Protein AF-A0A383CNI4-F1 (afdb_monomer_lite)

Structure (mmCIF, N/CA/C/O backbone):
data_AF-A0A383CNI4-F1
#
_entry.id   AF-A0A383CNI4-F1
#
loop_
_atom_site.group_PDB
_atom_site.id
_atom_site.type_symbol
_atom_site.label_atom_id
_atom_site.label_alt_id
_atom_site.label_comp_id
_atom_site.label_asym_id
_atom_site.label_entity_id
_atom_site.label_seq_id
_atom_site.pdbx_PDB_ins_code
_atom_site.Cartn_x
_atom_site.Cartn_y
_atom_site.Cartn_z
_atom_site.occupancy
_atom_site.B_iso_or_equiv
_atom_site.auth_seq_id
_atom_site.auth_comp_id
_atom_site.auth_asym_id
_atom_site.auth_atom_id
_atom_site.pdbx_PDB_model_num
ATOM 1 N N . MET A 1 1 ? 0.404 -26.602 17.244 1.00 31.78 1 MET A N 1
ATOM 2 C CA . MET A 1 1 ? -0.801 -25.942 16.693 1.00 31.78 1 MET A CA 1
ATOM 3 C C . MET A 1 1 ? -0.930 -24.567 17.336 1.00 31.78 1 MET A C 1
ATOM 5 O O . MET A 1 1 ? -0.911 -24.491 18.559 1.00 31.78 1 MET A O 1
ATOM 9 N N . ALA A 1 2 ? -0.949 -23.485 16.551 1.00 37.00 2 ALA A N 1
ATOM 10 C CA . ALA A 1 2 ? -1.018 -22.121 17.080 1.00 37.00 2 ALA A CA 1
ATOM 11 C C . ALA A 1 2 ? -2.428 -21.829 17.621 1.00 37.00 2 ALA A C 1
ATOM 13 O O . ALA A 1 2 ? -3.423 -22.054 16.938 1.00 37.00 2 ALA A O 1
ATOM 14 N N . ARG A 1 3 ? -2.508 -21.371 18.872 1.00 39.34 3 ARG A N 1
ATOM 15 C CA . ARG A 1 3 ? -3.764 -21.068 19.572 1.00 39.34 3 ARG A CA 1
ATOM 16 C C . ARG A 1 3 ? -4.483 -19.916 18.843 1.00 39.34 3 ARG A C 1
ATOM 18 O O . ARG A 1 3 ? -3.835 -18.884 18.647 1.00 39.34 3 ARG A O 1
ATOM 25 N N . PRO A 1 4 ? -5.774 -20.029 18.473 1.00 43.41 4 PRO A N 1
ATOM 26 C CA . PRO A 1 4 ? -6.503 -18.921 17.859 1.00 43.41 4 PRO A CA 1
ATOM 27 C C . PRO A 1 4 ? -6.472 -17.725 18.812 1.00 43.41 4 PRO A C 1
ATOM 29 O O . PRO A 1 4 ? -6.879 -17.837 19.973 1.00 43.41 4 PRO A O 1
ATOM 32 N N . ARG A 1 5 ? -5.929 -16.584 18.374 1.00 56.25 5 ARG A N 1
ATOM 33 C CA . ARG A 1 5 ? -5.994 -15.362 19.179 1.00 56.25 5 ARG A CA 1
ATOM 34 C C . ARG A 1 5 ? -7.455 -14.936 19.212 1.00 56.25 5 ARG A C 1
ATOM 36 O O . ARG A 1 5 ? -7.987 -14.534 18.186 1.00 56.25 5 ARG A O 1
ATOM 43 N N . LYS A 1 6 ? -8.068 -15.004 20.397 1.00 61.97 6 LYS A N 1
ATOM 44 C CA . LYS A 1 6 ? -9.488 -14.725 20.690 1.00 61.97 6 LYS A CA 1
ATOM 45 C C . LYS A 1 6 ? -10.024 -13.385 20.137 1.00 61.97 6 LYS A C 1
ATOM 47 O O . LYS A 1 6 ? -11.223 -13.169 20.161 1.00 61.97 6 LYS A O 1
ATOM 52 N N . HIS A 1 7 ? -9.148 -12.502 19.646 1.00 70.25 7 HIS A N 1
ATOM 53 C CA . HIS A 1 7 ? -9.473 -11.155 19.171 1.00 70.25 7 HIS A CA 1
ATOM 54 C C . HIS A 1 7 ? -8.782 -10.778 17.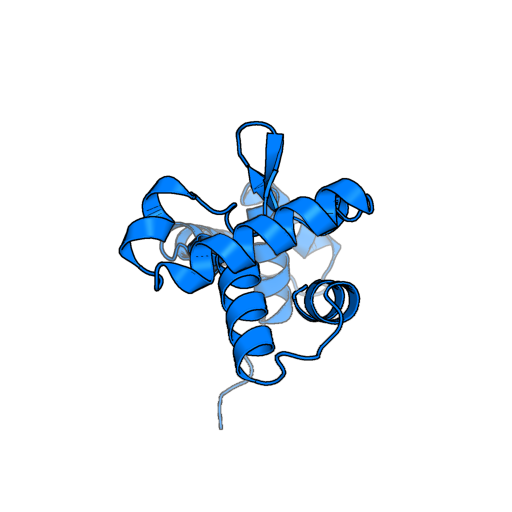847 1.00 70.25 7 HIS A C 1
ATOM 56 O O . HIS A 1 7 ? -8.582 -9.595 17.594 1.00 70.25 7 HIS A O 1
ATOM 62 N N . GLY A 1 8 ? -8.370 -11.746 17.017 1.00 78.62 8 GLY A N 1
ATOM 63 C CA . GLY A 1 8 ? -7.624 -11.460 15.779 1.00 78.62 8 GLY A CA 1
ATOM 64 C C . GLY A 1 8 ? -8.340 -10.488 14.830 1.00 78.62 8 GLY A C 1
ATOM 65 O O . GLY A 1 8 ? -7.717 -9.568 14.307 1.00 78.62 8 GLY A O 1
ATOM 66 N N . GLU A 1 9 ? -9.656 -10.633 14.677 1.00 83.50 9 GLU A N 1
ATOM 67 C CA . GLU A 1 9 ? -10.478 -9.751 13.835 1.00 83.50 9 GLU A CA 1
ATOM 68 C C . GLU A 1 9 ? -10.598 -8.332 14.409 1.00 83.50 9 GLU A C 1
ATOM 70 O O . GLU A 1 9 ? -10.486 -7.350 13.673 1.00 83.50 9 GLU A O 1
ATOM 75 N N . GLN A 1 10 ? -10.742 -8.210 15.733 1.00 91.06 10 GLN A N 1
ATOM 76 C CA . GLN A 1 10 ? -10.783 -6.915 16.417 1.00 91.06 10 GLN A CA 1
ATOM 77 C C . GLN A 1 10 ? -9.414 -6.208 16.375 1.00 91.06 10 GLN A C 1
ATOM 79 O O . GLN A 1 10 ? -9.370 -4.997 16.170 1.00 91.06 10 GLN A O 1
ATOM 84 N N . GLU A 1 11 ? -8.294 -6.941 16.500 1.00 88.44 11 GLU A N 1
ATOM 85 C CA . GLU A 1 11 ? -6.926 -6.392 16.367 1.00 88.44 11 GLU A CA 1
ATOM 86 C C . GLU A 1 11 ? -6.685 -5.878 14.937 1.00 88.44 11 GLU A C 1
ATOM 88 O O . GLU A 1 11 ? -6.154 -4.781 14.762 1.00 88.44 11 GLU A O 1
ATOM 93 N N . LEU A 1 12 ? -7.135 -6.621 13.916 1.00 84.62 12 LEU A N 1
ATOM 94 C CA . LEU A 1 12 ? -7.037 -6.212 12.511 1.00 84.62 12 LEU A CA 1
ATOM 95 C C . LEU A 1 12 ? -7.856 -4.946 12.226 1.00 84.62 12 LEU A C 1
ATOM 97 O O . LEU A 1 12 ? -7.360 -4.023 11.579 1.00 84.62 12 LEU A O 1
ATOM 101 N N . ARG A 1 13 ? -9.101 -4.877 12.713 1.00 87.81 13 ARG A N 1
ATOM 102 C CA . ARG A 1 13 ? -9.945 -3.688 12.544 1.00 87.81 13 ARG A CA 1
ATOM 103 C C . ARG A 1 13 ? -9.359 -2.481 13.276 1.00 87.81 13 ARG A C 1
ATOM 105 O O . ARG A 1 13 ? -9.255 -1.412 12.682 1.00 87.81 13 ARG A O 1
ATOM 112 N N . ALA A 1 14 ? -8.878 -2.670 14.506 1.00 89.56 14 ALA A N 1
ATOM 113 C CA . ALA A 1 14 ? -8.183 -1.629 15.260 1.00 89.56 14 ALA A CA 1
ATOM 114 C C . ALA A 1 14 ? -6.948 -1.096 14.517 1.00 89.56 14 ALA A C 1
ATOM 116 O O . ALA A 1 14 ? -6.712 0.110 14.513 1.00 89.56 14 ALA A O 1
ATOM 117 N N . TYR A 1 15 ? -6.181 -1.972 13.862 1.00 85.62 15 TYR A N 1
ATOM 118 C CA . TYR A 1 15 ? -5.035 -1.575 13.043 1.00 85.62 15 TYR A CA 1
ATOM 119 C C . TYR A 1 15 ? -5.450 -0.758 11.809 1.00 85.62 15 TYR A C 1
ATOM 121 O O . TYR A 1 15 ? -4.851 0.284 11.546 1.00 85.62 15 TYR A O 1
ATOM 129 N N . LYS A 1 16 ? -6.508 -1.165 11.091 1.00 83.75 16 LYS A N 1
ATOM 130 C CA . LYS A 1 16 ? -7.046 -0.401 9.946 1.00 83.75 16 LYS A CA 1
ATOM 131 C C . LYS A 1 16 ? -7.502 1.004 10.352 1.00 83.75 16 LYS A C 1
ATOM 133 O O . LYS A 1 16 ? -7.177 1.972 9.674 1.00 83.75 16 LYS A O 1
ATOM 138 N N . LEU A 1 17 ? -8.202 1.127 11.478 1.00 86.75 17 LEU A N 1
ATOM 139 C CA . LEU A 1 17 ? -8.658 2.423 11.991 1.00 86.75 17 LEU A CA 1
ATOM 140 C C . LEU A 1 17 ? -7.481 3.284 12.47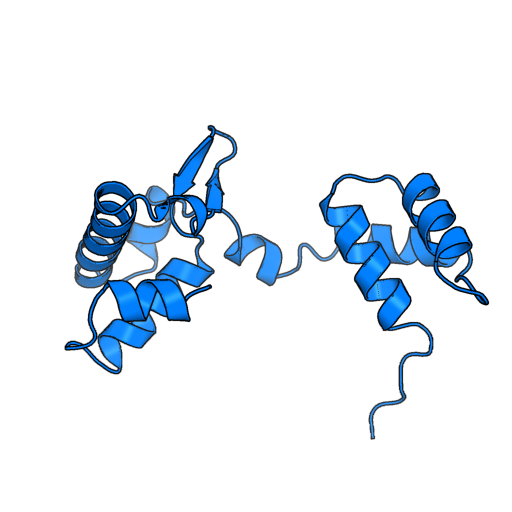1 1.00 86.75 17 LEU A C 1
ATOM 142 O O . LEU A 1 17 ? -7.433 4.480 12.196 1.00 86.75 17 LEU A O 1
ATOM 146 N N . TYR A 1 18 ? -6.487 2.678 13.127 1.00 86.81 18 TYR A N 1
ATOM 147 C CA . TYR A 1 18 ? -5.241 3.360 13.482 1.00 86.81 18 TYR A CA 1
ATOM 148 C C . TYR A 1 18 ? -4.520 3.922 12.245 1.00 86.81 18 TYR A C 1
ATOM 150 O O . TYR A 1 18 ? -4.053 5.059 12.278 1.00 86.81 18 TYR A O 1
ATOM 158 N N . LYS A 1 19 ? -4.486 3.172 11.134 1.00 80.12 19 LYS A N 1
ATOM 159 C CA . LYS A 1 19 ? -3.930 3.626 9.847 1.00 80.12 19 LYS A CA 1
ATOM 160 C C . LYS A 1 19 ? -4.679 4.810 9.236 1.00 80.12 19 LYS A C 1
ATOM 162 O O . LYS A 1 19 ? -4.062 5.636 8.578 1.00 80.12 19 LYS A O 1
ATOM 167 N N . GLN A 1 20 ? -5.970 4.944 9.520 1.00 79.62 20 GLN A N 1
ATOM 168 C CA . GLN A 1 20 ? -6.786 6.105 9.147 1.00 79.62 20 GLN A CA 1
ATOM 169 C C . GLN A 1 20 ? -6.617 7.297 10.112 1.00 79.62 20 GLN A C 1
ATOM 171 O O . GLN A 1 20 ? -7.427 8.219 10.109 1.00 79.62 20 GLN A O 1
ATOM 176 N N . SER A 1 21 ? -5.573 7.297 10.952 1.00 80.75 21 SER A N 1
ATOM 177 C CA . SER A 1 21 ? -5.278 8.336 11.952 1.00 80.75 21 SER A CA 1
ATOM 178 C C . SER A 1 21 ? -6.326 8.491 13.064 1.00 80.75 21 SER A C 1
ATOM 180 O O . SER A 1 21 ? -6.356 9.509 13.758 1.00 80.75 21 SER A O 1
ATOM 182 N N . LEU A 1 22 ? -7.164 7.476 13.298 1.00 81.62 22 LEU A N 1
ATOM 183 C CA . LEU A 1 22 ? -8.125 7.502 14.399 1.00 81.62 22 LEU A CA 1
ATOM 184 C C . LEU A 1 22 ? -7.428 7.280 15.747 1.00 81.62 22 LEU A C 1
ATOM 186 O O . LEU A 1 22 ? -6.566 6.415 15.919 1.00 81.62 22 LEU A O 1
ATOM 190 N N . GLY A 1 23 ? -7.828 8.072 16.741 1.00 83.81 23 GLY A N 1
ATOM 191 C CA . GLY A 1 23 ? -7.338 7.945 18.110 1.00 83.81 23 GLY A CA 1
ATOM 192 C C . GLY A 1 23 ? -7.917 6.726 18.833 1.00 83.81 23 GLY A C 1
ATOM 193 O O . GLY A 1 23 ? -8.993 6.237 18.501 1.00 83.81 23 GLY A O 1
ATOM 194 N N . VAL A 1 24 ? -7.238 6.288 19.898 1.00 88.81 24 VAL A N 1
ATOM 195 C CA . VAL A 1 24 ? -7.632 5.145 20.751 1.00 88.81 24 VAL A CA 1
ATOM 196 C C . VAL A 1 24 ? -9.116 5.166 21.129 1.00 88.81 24 VAL A C 1
ATOM 198 O O . VAL A 1 24 ? -9.773 4.133 21.066 1.00 88.81 24 VAL A O 1
ATOM 201 N N . SER A 1 25 ? -9.644 6.325 21.537 1.00 88.69 25 SER A N 1
ATOM 202 C CA . SER A 1 25 ? -11.047 6.443 21.949 1.00 88.69 25 SER A CA 1
ATOM 203 C C . SER A 1 25 ? -12.011 6.178 20.789 1.00 88.69 25 SER A C 1
ATOM 205 O O . SER A 1 25 ? -12.980 5.462 20.985 1.00 88.69 25 SER A O 1
ATOM 207 N N . ALA A 1 26 ? -11.719 6.686 19.588 1.00 88.88 26 ALA A N 1
ATOM 208 C CA . ALA A 1 26 ? -12.555 6.457 18.410 1.00 88.88 26 ALA A CA 1
A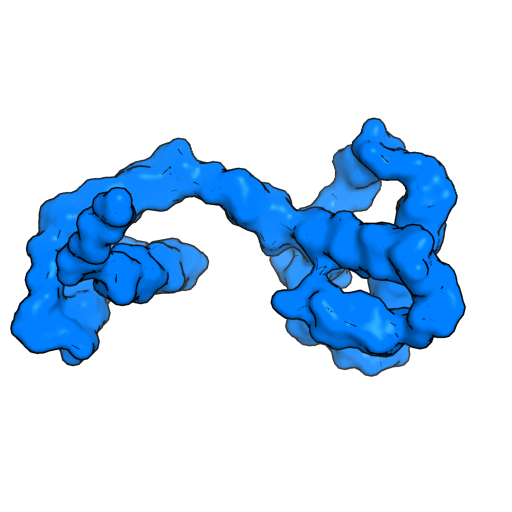TOM 209 C C . ALA A 1 26 ? -12.500 4.993 17.950 1.00 88.88 26 ALA A C 1
ATOM 211 O O . ALA A 1 26 ? -13.523 4.418 17.598 1.00 88.88 26 ALA A O 1
ATOM 212 N N . ILE A 1 27 ? -11.321 4.368 18.030 1.00 91.75 27 ILE A N 1
ATOM 213 C CA . ILE A 1 27 ? -11.152 2.939 17.740 1.00 91.75 27 ILE A CA 1
ATOM 214 C C . ILE A 1 27 ? -11.960 2.089 18.728 1.00 91.75 27 ILE A C 1
ATOM 216 O O . ILE A 1 27 ? -12.640 1.158 18.317 1.00 91.75 27 ILE A O 1
ATOM 220 N N . ALA A 1 28 ? -11.906 2.405 20.026 1.00 91.62 28 ALA A N 1
ATOM 221 C CA . ALA A 1 28 ? -12.672 1.679 21.035 1.00 91.62 28 ALA A CA 1
ATOM 222 C C . ALA A 1 28 ? -14.187 1.793 20.792 1.00 91.62 28 ALA A C 1
ATOM 224 O O . ALA A 1 28 ? -14.868 0.775 20.797 1.00 91.62 28 ALA A O 1
ATOM 225 N N . THR A 1 29 ? -14.688 2.995 20.488 1.00 91.38 29 THR A N 1
ATOM 226 C CA . THR A 1 29 ? -16.107 3.210 20.164 1.00 91.38 29 THR A CA 1
ATOM 227 C C . THR A 1 29 ? -16.541 2.464 18.898 1.00 91.38 29 THR A C 1
ATOM 229 O O . THR A 1 29 ? -17.627 1.887 18.872 1.00 91.38 29 THR A O 1
ATOM 232 N N . ASP A 1 30 ? -15.703 2.415 17.856 1.00 93.56 30 ASP A N 1
ATOM 233 C CA . ASP A 1 30 ? -16.013 1.632 16.651 1.00 93.56 30 ASP A CA 1
ATOM 234 C C . ASP A 1 30 ? -16.095 0.127 16.957 1.00 93.56 30 ASP A C 1
ATOM 236 O O . ASP A 1 30 ? -17.025 -0.546 16.507 1.00 93.56 30 ASP A O 1
ATOM 240 N N . LEU A 1 31 ? -15.178 -0.400 17.776 1.00 91.81 31 LEU A N 1
ATOM 241 C CA . LEU A 1 31 ? -15.207 -1.806 18.180 1.00 91.81 31 LEU A CA 1
ATOM 242 C C . LEU A 1 31 ? -16.432 -2.131 19.043 1.00 91.81 31 LEU A C 1
ATOM 244 O O . LEU A 1 31 ? -17.040 -3.176 18.828 1.00 91.81 31 LEU A O 1
ATOM 248 N N . GLU A 1 32 ? -16.820 -1.236 19.955 1.00 92.44 32 GLU A N 1
ATOM 249 C CA . GLU A 1 32 ? -18.047 -1.349 20.763 1.00 92.44 32 GLU A CA 1
ATOM 250 C C . GLU A 1 32 ? -19.318 -1.350 19.908 1.00 92.44 32 GLU A C 1
ATOM 252 O O . GLU A 1 32 ? -20.297 -1.995 20.265 1.00 92.44 32 GLU A O 1
ATOM 257 N N . THR A 1 33 ? -19.302 -0.655 18.769 1.00 90.44 33 THR A N 1
ATOM 258 C CA . THR A 1 33 ? -20.447 -0.606 17.846 1.00 90.44 33 THR A CA 1
ATOM 259 C C . THR A 1 33 ? -20.484 -1.818 16.910 1.00 90.44 33 THR A C 1
ATOM 261 O O . THR A 1 33 ? -21.550 -2.221 16.454 1.00 90.44 33 THR A O 1
ATOM 264 N N . THR A 1 34 ? -19.320 -2.388 16.589 1.00 89.00 34 THR A N 1
ATOM 265 C CA . THR A 1 34 ? -19.184 -3.439 15.567 1.00 89.00 34 THR A CA 1
ATOM 266 C C . THR A 1 34 ? -19.297 -4.854 16.137 1.00 89.00 34 THR A C 1
ATOM 268 O O . THR A 1 34 ? -19.728 -5.757 15.424 1.00 89.00 34 THR A O 1
ATOM 271 N N . PHE A 1 35 ? -18.875 -5.078 17.384 1.00 87.81 35 PHE A N 1
ATOM 272 C CA . PHE A 1 35 ? -18.790 -6.414 17.978 1.00 87.81 35 PHE A CA 1
ATOM 273 C C . PHE A 1 35 ? -19.648 -6.519 19.237 1.00 87.81 35 PHE A C 1
ATOM 275 O O . PHE A 1 35 ? -19.577 -5.650 20.099 1.00 87.81 35 PHE A O 1
ATOM 282 N N . ASP A 1 36 ? -20.360 -7.639 19.388 1.00 84.38 36 ASP A N 1
ATOM 283 C CA . ASP A 1 36 ? -21.173 -7.923 20.582 1.00 84.38 36 ASP A CA 1
ATOM 284 C C . ASP A 1 36 ? -20.322 -8.062 21.861 1.00 84.38 36 ASP A C 1
ATOM 286 O O . ASP A 1 36 ? -20.744 -7.677 22.949 1.00 84.38 36 ASP A O 1
ATOM 290 N N . GLU A 1 37 ? -19.094 -8.580 21.732 1.00 87.56 37 GLU A N 1
ATOM 291 C CA . GLU A 1 37 ? -18.104 -8.662 22.816 1.00 87.56 37 GLU A CA 1
ATOM 292 C C . GLU A 1 37 ? -16.826 -7.881 22.445 1.00 87.56 37 GLU A C 1
ATOM 294 O O . GLU A 1 37 ? -15.833 -8.471 21.988 1.00 87.56 37 GLU A O 1
ATOM 299 N N . PRO A 1 38 ? -16.818 -6.547 22.611 1.00 88.12 38 PRO A N 1
ATOM 300 C CA . PRO A 1 38 ? -15.669 -5.721 22.271 1.00 88.12 38 PRO A CA 1
ATOM 301 C C . PRO A 1 38 ? -14.541 -5.879 23.297 1.00 88.12 38 PRO A C 1
ATOM 303 O O . PRO A 1 38 ? -14.754 -6.050 24.502 1.00 88.12 38 PRO A O 1
ATOM 306 N N . VAL A 1 39 ? -13.295 -5.790 22.833 1.00 89.75 39 VAL A N 1
ATOM 307 C CA . VAL A 1 39 ? -12.142 -5.705 23.733 1.00 89.75 39 VAL A CA 1
ATOM 308 C C . VAL A 1 39 ? -12.160 -4.407 24.537 1.00 89.75 39 VAL A C 1
ATOM 310 O O . VAL A 1 39 ? -12.568 -3.351 24.065 1.00 89.75 39 VAL A O 1
ATOM 313 N N . SER A 1 40 ? -11.619 -4.462 25.755 1.00 90.62 40 SER A N 1
ATOM 314 C CA . SER A 1 40 ? -11.499 -3.269 26.596 1.00 90.62 40 SER A CA 1
ATOM 315 C C . SER A 1 40 ? -10.666 -2.163 25.934 1.00 90.62 40 SER A C 1
ATOM 317 O O . SER A 1 40 ? -9.668 -2.440 25.260 1.00 90.62 40 SER A O 1
ATOM 319 N N . LYS A 1 41 ? -10.974 -0.900 26.249 1.00 90.44 41 LYS A N 1
ATOM 320 C CA . LYS A 1 41 ? -10.164 0.263 25.846 1.00 90.44 41 LYS A CA 1
ATOM 321 C C . LYS A 1 41 ? -8.674 0.105 26.181 1.00 90.44 41 LYS A C 1
ATOM 323 O O . LYS A 1 41 ? -7.817 0.463 25.380 1.00 90.44 41 LYS A O 1
ATOM 328 N N . ARG A 1 42 ? -8.348 -0.513 27.321 1.00 89.75 42 ARG A N 1
ATOM 329 C CA . ARG A 1 42 ? -6.962 -0.801 27.739 1.00 89.75 42 ARG A CA 1
ATOM 330 C C . ARG A 1 42 ? -6.247 -1.770 26.786 1.00 89.75 42 ARG A C 1
ATOM 332 O O . ARG A 1 42 ? -5.034 -1.679 26.595 1.00 89.75 42 ARG A O 1
ATOM 339 N N . THR A 1 43 ? -6.983 -2.700 26.180 1.00 91.75 43 THR A N 1
ATOM 340 C CA . THR A 1 43 ? -6.468 -3.587 25.127 1.00 91.75 43 THR A CA 1
ATOM 341 C C . THR A 1 43 ? -6.187 -2.799 23.850 1.00 91.75 43 THR A C 1
ATOM 343 O O . THR A 1 43 ? -5.110 -2.952 23.278 1.00 91.75 43 THR A O 1
ATOM 346 N N . VAL A 1 44 ? -7.098 -1.904 23.456 1.00 90.38 44 VAL A N 1
ATOM 347 C CA . VAL A 1 44 ? -6.917 -1.012 22.299 1.00 90.38 44 VAL A CA 1
ATOM 348 C C . VAL A 1 44 ? -5.698 -0.102 22.487 1.00 90.38 44 VAL A C 1
ATOM 350 O O . VAL A 1 44 ? -4.874 0.005 21.586 1.00 90.38 44 VAL A O 1
ATOM 35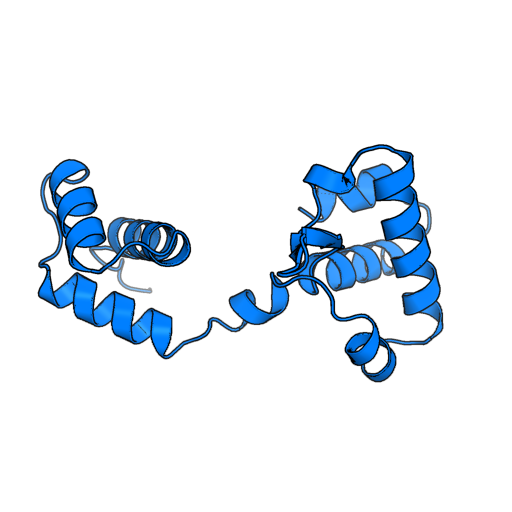3 N N . GLU A 1 45 ? -5.508 0.487 23.672 1.00 92.25 45 GLU A N 1
ATOM 354 C CA . GLU A 1 45 ? -4.315 1.283 24.010 1.00 92.25 45 GLU A CA 1
ATOM 355 C C . GLU A 1 45 ? -3.023 0.487 23.831 1.00 92.25 45 GLU A C 1
ATOM 357 O O . GLU A 1 45 ? -2.061 0.968 23.229 1.00 92.25 45 GLU A O 1
ATOM 362 N N . ARG A 1 46 ? -3.007 -0.757 24.325 1.00 90.62 46 ARG A N 1
ATOM 363 C CA . ARG A 1 46 ? -1.863 -1.660 24.173 1.00 90.62 46 ARG A CA 1
ATOM 364 C C . ARG A 1 46 ? -1.590 -1.974 22.702 1.00 90.62 46 ARG A C 1
ATOM 366 O O . ARG A 1 46 ? -0.425 -2.005 22.309 1.00 90.62 46 ARG A O 1
ATOM 373 N N . TRP A 1 47 ? -2.628 -2.207 21.901 1.00 91.00 47 TRP A N 1
ATOM 374 C CA . TRP A 1 47 ? -2.494 -2.434 20.463 1.00 91.00 47 TRP A CA 1
ATOM 375 C C . TRP A 1 47 ? -1.966 -1.204 19.739 1.00 91.00 47 TRP A C 1
ATOM 377 O O . TRP A 1 47 ? -0.950 -1.313 19.068 1.00 91.00 47 TRP A O 1
ATOM 387 N N . VAL A 1 48 ? -2.549 -0.025 19.953 1.00 87.50 48 VAL A N 1
ATOM 388 C CA . VAL A 1 48 ? -2.077 1.228 19.343 1.00 87.50 48 VAL A CA 1
ATOM 389 C C . VAL A 1 48 ? -0.632 1.529 19.737 1.00 87.50 48 VAL A C 1
ATOM 391 O O . VAL A 1 48 ? 0.168 1.926 18.895 1.00 87.50 48 VAL A O 1
ATOM 394 N N . TRP A 1 49 ? -0.248 1.291 20.992 1.00 86.88 49 TRP A N 1
ATOM 395 C CA . TRP A 1 49 ? 1.148 1.421 21.413 1.00 86.88 49 TRP A CA 1
ATOM 396 C C . TRP A 1 49 ? 2.070 0.436 20.686 1.00 86.88 49 TRP A C 1
ATOM 398 O O . TRP A 1 49 ? 3.165 0.807 20.264 1.00 86.88 49 TRP A O 1
ATOM 408 N N . LYS A 1 50 ? 1.622 -0.810 20.501 1.00 85.06 50 LYS A N 1
ATOM 409 C CA . LYS A 1 50 ? 2.353 -1.828 19.741 1.00 85.06 50 LYS A CA 1
ATOM 410 C C . LYS A 1 50 ? 2.461 -1.452 18.260 1.00 85.06 50 LYS A C 1
ATOM 412 O O . LYS A 1 50 ? 3.538 -1.619 17.705 1.00 85.06 50 LYS A O 1
ATOM 417 N N . PHE A 1 51 ? 1.410 -0.906 17.652 1.00 85.50 51 PHE A N 1
ATOM 418 C CA . PHE A 1 51 ? 1.419 -0.420 16.268 1.00 85.50 51 PHE A CA 1
ATOM 419 C C . PHE A 1 51 ? 2.382 0.758 16.095 1.00 85.50 51 PHE A C 1
ATOM 421 O O . PHE A 1 51 ? 3.144 0.789 15.144 1.00 85.50 51 PHE A O 1
ATOM 428 N N . LYS A 1 52 ? 2.435 1.678 17.066 1.00 78.81 52 LYS A N 1
ATOM 429 C CA . LYS A 1 52 ? 3.425 2.768 17.076 1.00 78.81 52 LYS A CA 1
ATOM 430 C C . LYS A 1 52 ? 4.866 2.264 17.203 1.00 78.81 52 LYS A C 1
ATOM 432 O O . LYS A 1 52 ? 5.773 2.859 16.636 1.00 78.81 52 LYS A O 1
ATOM 437 N N . LYS A 1 53 ? 5.093 1.216 18.004 1.00 74.88 53 LYS A N 1
ATOM 438 C CA . LYS A 1 53 ? 6.434 0.666 18.277 1.00 74.88 53 LYS A CA 1
ATOM 439 C C . LYS A 1 53 ? 6.945 -0.305 17.228 1.00 74.88 53 LYS A C 1
ATOM 441 O O . LYS A 1 53 ? 8.152 -0.472 17.102 1.00 74.88 53 LYS A O 1
ATOM 446 N N . SER A 1 54 ? 6.035 -0.975 16.546 1.00 62.59 54 SER A N 1
ATOM 447 C CA . SER A 1 54 ? 6.319 -1.781 15.380 1.00 62.59 54 SER A CA 1
ATOM 448 C C . SER A 1 54 ? 5.849 -0.958 14.192 1.00 62.59 54 SER A C 1
ATOM 450 O O . SER A 1 54 ? 4.727 -1.209 13.751 1.00 62.59 54 SER A O 1
ATOM 452 N N . PRO A 1 55 ? 6.648 0.002 13.672 1.00 54.69 55 PRO A N 1
ATOM 453 C CA . PRO A 1 55 ? 6.471 0.369 12.277 1.00 54.69 55 PRO A CA 1
ATOM 454 C C . PRO A 1 55 ? 6.618 -0.961 11.559 1.00 54.69 55 PRO A C 1
ATOM 456 O O . PRO A 1 55 ? 7.691 -1.569 11.593 1.00 54.69 55 PRO A O 1
ATOM 459 N N . ALA A 1 56 ? 5.493 -1.531 11.136 1.00 53.19 56 ALA A N 1
ATOM 460 C CA . ALA A 1 56 ? 5.514 -2.854 10.561 1.00 53.19 56 ALA A CA 1
ATOM 461 C C . ALA A 1 56 ? 6.520 -2.770 9.413 1.00 53.19 56 ALA A C 1
ATOM 463 O O . ALA A 1 56 ? 6.595 -1.750 8.738 1.00 53.19 56 ALA A O 1
ATOM 464 N N . GLU A 1 57 ? 7.368 -3.767 9.231 1.00 47.31 57 GLU A N 1
ATOM 465 C CA . GLU A 1 57 ? 8.342 -3.729 8.138 1.00 47.31 57 GLU A CA 1
ATOM 466 C C . GLU A 1 57 ? 7.616 -3.524 6.791 1.00 47.31 57 GLU A C 1
ATOM 468 O O . GLU A 1 57 ? 8.105 -2.810 5.928 1.00 47.31 57 GLU A O 1
ATOM 473 N N . THR A 1 58 ? 6.361 -3.985 6.703 1.00 47.84 58 THR A N 1
ATOM 474 C CA . THR A 1 58 ? 5.370 -3.660 5.664 1.00 47.84 58 THR A CA 1
ATOM 475 C C . THR A 1 58 ? 5.030 -2.172 5.517 1.00 47.84 58 THR A C 1
ATOM 477 O O . THR A 1 58 ? 4.846 -1.725 4.394 1.00 47.84 58 THR A O 1
ATOM 480 N N . ASP A 1 59 ? 5.008 -1.380 6.593 1.00 49.94 59 ASP A N 1
ATOM 481 C CA . ASP A 1 59 ? 4.745 0.067 6.533 1.00 49.94 59 ASP A CA 1
ATOM 482 C C . ASP A 1 59 ? 5.807 0.801 5.722 1.00 49.94 59 ASP A C 1
ATOM 484 O O . ASP A 1 59 ? 5.467 1.721 4.995 1.00 49.94 59 ASP A O 1
ATOM 488 N N . LYS A 1 60 ? 7.077 0.380 5.793 1.00 51.88 60 LYS A N 1
ATOM 489 C CA . LYS A 1 60 ? 8.139 0.984 4.974 1.00 51.88 60 LYS A CA 1
ATOM 490 C C . LYS A 1 60 ? 8.019 0.633 3.497 1.00 51.88 60 LYS A C 1
ATOM 492 O O . LYS A 1 60 ? 8.448 1.413 2.656 1.00 51.88 60 LYS A O 1
ATOM 497 N N . ILE A 1 61 ? 7.472 -0.540 3.199 1.00 51.94 61 ILE A N 1
ATOM 498 C CA . ILE A 1 61 ? 7.448 -1.097 1.847 1.00 51.94 61 ILE A CA 1
ATOM 499 C C . ILE A 1 61 ? 6.209 -0.598 1.079 1.00 51.94 61 ILE A C 1
ATOM 501 O O . ILE A 1 61 ? 6.270 -0.452 -0.139 1.00 51.94 61 ILE A O 1
ATOM 505 N N . ASP A 1 62 ? 5.125 -0.269 1.787 1.00 56.38 62 ASP A N 1
ATOM 506 C CA . ASP A 1 62 ? 3.900 0.312 1.222 1.00 56.38 62 ASP A CA 1
ATOM 507 C C . ASP A 1 62 ? 3.945 1.857 1.144 1.00 56.38 62 ASP A C 1
ATOM 509 O O . ASP A 1 62 ? 2.960 2.485 0.762 1.00 56.38 62 ASP A O 1
ATOM 513 N N . HIS A 1 63 ? 5.073 2.492 1.490 1.00 64.25 63 HIS A N 1
ATOM 514 C CA . HIS A 1 63 ? 5.297 3.909 1.200 1.00 64.25 63 HIS A CA 1
ATOM 515 C C . HIS A 1 63 ? 5.711 4.114 -0.257 1.00 64.25 63 HIS A C 1
ATOM 517 O O . HIS A 1 63 ? 6.367 3.265 -0.866 1.00 64.25 63 HIS A O 1
ATOM 523 N N . ALA A 1 64 ? 5.331 5.277 -0.778 1.00 63.34 64 ALA A N 1
ATOM 524 C CA . ALA A 1 64 ? 5.763 5.793 -2.062 1.00 63.34 64 ALA A CA 1
ATOM 525 C C . ALA A 1 64 ? 7.285 5.665 -2.244 1.00 63.34 64 ALA A C 1
ATOM 527 O O . ALA A 1 64 ? 8.055 5.983 -1.334 1.00 63.34 64 ALA A O 1
ATOM 528 N N . LEU A 1 65 ? 7.703 5.190 -3.417 1.00 69.94 65 LEU A N 1
ATOM 529 C CA . LEU A 1 65 ? 9.102 4.963 -3.746 1.00 69.94 65 LEU A CA 1
ATOM 530 C C . LEU A 1 65 ? 9.892 6.268 -3.667 1.00 69.94 65 LEU A C 1
ATOM 532 O O . LEU A 1 65 ? 9.571 7.240 -4.355 1.00 69.94 65 LEU A O 1
ATOM 536 N N . ASP A 1 66 ? 10.972 6.248 -2.895 1.00 70.62 66 ASP A N 1
ATOM 537 C CA . ASP A 1 66 ? 12.027 7.246 -2.996 1.00 70.62 66 ASP A CA 1
ATOM 538 C C . ASP A 1 66 ? 13.038 6.783 -4.055 1.00 70.62 66 ASP A C 1
ATOM 540 O O . ASP A 1 66 ? 13.872 5.904 -3.803 1.00 70.62 66 ASP A O 1
ATOM 544 N N . TRP A 1 67 ? 12.932 7.362 -5.254 1.00 67.44 67 TRP A N 1
ATOM 545 C CA . TRP A 1 67 ? 13.802 7.065 -6.394 1.00 67.44 67 TRP A CA 1
ATOM 546 C C . TRP A 1 67 ? 15.282 7.333 -6.097 1.00 67.44 67 TRP A C 1
ATOM 548 O O . TRP A 1 67 ? 16.132 6.591 -6.595 1.00 67.44 67 TRP A O 1
ATOM 558 N N . ASP A 1 68 ? 15.590 8.323 -5.252 1.00 63.31 68 ASP A N 1
ATOM 559 C CA . ASP A 1 68 ? 16.970 8.656 -4.892 1.00 63.31 68 ASP A CA 1
ATOM 560 C C . ASP A 1 68 ? 17.588 7.522 -4.062 1.00 63.31 68 ASP A C 1
ATOM 562 O O . ASP A 1 68 ? 18.717 7.090 -4.319 1.00 63.31 68 ASP A O 1
ATOM 566 N N . SER A 1 69 ? 16.813 6.957 -3.128 1.00 61.56 69 SER A N 1
ATOM 567 C CA . SER A 1 69 ? 17.230 5.805 -2.318 1.00 61.56 69 SER A CA 1
ATOM 568 C C . SER A 1 69 ? 17.375 4.511 -3.135 1.00 61.56 69 SER A C 1
ATOM 570 O O . SER A 1 69 ? 18.269 3.699 -2.872 1.00 61.56 69 SER A O 1
ATOM 572 N N . LEU A 1 70 ? 16.531 4.335 -4.159 1.00 60.53 70 LEU A N 1
ATOM 573 C CA . LEU A 1 70 ? 16.417 3.100 -4.934 1.00 60.53 70 LEU A CA 1
ATOM 574 C C . LEU A 1 70 ? 17.660 2.802 -5.779 1.00 60.53 70 LEU A C 1
ATOM 576 O O . LEU A 1 70 ? 18.037 1.640 -5.943 1.00 60.53 70 LEU A O 1
ATOM 580 N N . SER A 1 71 ? 18.320 3.855 -6.271 1.00 54.97 71 SER A N 1
ATOM 581 C CA . SER A 1 71 ? 19.535 3.762 -7.092 1.00 54.97 71 SER A CA 1
ATOM 582 C C . SER A 1 71 ? 20.672 2.977 -6.422 1.00 54.97 71 SER A C 1
ATOM 584 O O . SER A 1 71 ? 21.522 2.410 -7.102 1.00 54.97 71 SER A O 1
ATOM 586 N N . SER A 1 72 ? 20.674 2.909 -5.086 1.00 55.97 72 SER A N 1
ATOM 587 C CA . SER A 1 72 ? 21.705 2.227 -4.299 1.00 55.97 72 SER A CA 1
ATOM 588 C C . SER A 1 72 ? 21.425 0.742 -4.032 1.00 55.97 72 SER A C 1
ATOM 590 O O . SER A 1 72 ? 22.348 -0.000 -3.693 1.00 55.97 72 SER A O 1
ATOM 592 N N . ALA A 1 73 ? 20.171 0.300 -4.170 1.00 56.69 73 ALA A N 1
ATOM 593 C CA . ALA A 1 73 ? 19.716 -1.030 -3.754 1.00 56.69 73 ALA A CA 1
ATOM 594 C C . ALA A 1 73 ? 19.409 -1.978 -4.924 1.00 56.69 73 ALA A C 1
ATOM 596 O O . ALA A 1 73 ? 19.339 -3.193 -4.732 1.00 56.69 73 ALA A O 1
ATOM 597 N N . LEU A 1 74 ? 19.220 -1.439 -6.127 1.00 63.22 74 LEU A N 1
ATOM 598 C CA . LEU A 1 74 ? 18.750 -2.175 -7.293 1.00 63.22 74 LEU A CA 1
ATOM 599 C C . LEU A 1 74 ? 19.759 -2.102 -8.459 1.00 63.22 74 LEU A C 1
ATOM 601 O O . LEU A 1 74 ? 20.423 -1.080 -8.621 1.00 63.22 74 LEU A O 1
ATOM 605 N N . PRO A 1 75 ? 19.899 -3.161 -9.289 1.00 66.81 75 PRO A N 1
ATOM 606 C CA . PRO A 1 75 ? 20.747 -3.118 -10.483 1.00 66.81 75 PRO A CA 1
ATOM 607 C C . PRO A 1 75 ? 20.339 -1.972 -11.418 1.00 66.81 75 PRO A C 1
ATOM 609 O O . PRO A 1 75 ? 19.147 -1.735 -11.600 1.00 66.81 75 PRO A O 1
ATOM 612 N N . GLU A 1 76 ? 21.295 -1.305 -12.065 1.00 65.94 76 GLU A N 1
ATOM 613 C CA . GLU A 1 76 ? 21.043 -0.146 -12.945 1.00 65.94 76 GLU A CA 1
ATOM 614 C C . GLU A 1 76 ? 19.971 -0.429 -14.021 1.00 65.94 76 GLU A C 1
ATOM 616 O O . GLU A 1 76 ? 19.087 0.392 -14.270 1.00 65.94 76 GLU A O 1
ATOM 621 N N . GLU A 1 77 ? 19.959 -1.649 -14.569 1.00 68.75 77 GLU A N 1
ATOM 622 C CA . GLU A 1 77 ? 18.961 -2.119 -15.544 1.00 68.75 77 GLU A CA 1
ATOM 623 C C . GLU A 1 77 ? 17.523 -2.124 -14.999 1.00 68.75 77 GLU A C 1
ATOM 625 O O . GLU A 1 77 ? 16.563 -1.865 -15.729 1.00 68.75 77 GLU A O 1
ATOM 630 N N . SER A 1 78 ? 17.355 -2.380 -13.702 1.00 74.62 78 SER A N 1
ATOM 631 C CA . SER A 1 78 ? 16.034 -2.430 -13.076 1.00 74.62 78 SER A CA 1
ATOM 632 C C . SER A 1 78 ? 15.432 -1.042 -12.865 1.00 74.62 78 SER A C 1
ATOM 634 O O . SER A 1 78 ? 14.217 -0.891 -12.971 1.00 74.62 78 SER A O 1
ATOM 636 N N . VAL A 1 79 ? 16.253 -0.003 -12.675 1.00 76.62 79 VAL A N 1
ATOM 637 C CA . VAL A 1 79 ? 15.773 1.383 -12.548 1.00 76.62 79 VAL A CA 1
ATOM 638 C C . VAL A 1 79 ? 15.125 1.845 -13.855 1.00 76.62 79 VAL A C 1
ATOM 640 O O . VAL A 1 79 ? 14.017 2.381 -13.837 1.00 76.62 79 VAL A O 1
ATOM 643 N N . GLY A 1 80 ? 15.763 1.570 -14.998 1.00 81.31 80 GLY A N 1
ATOM 644 C CA . GLY A 1 80 ? 15.210 1.905 -16.315 1.00 81.31 80 GLY A CA 1
ATOM 645 C C . GLY A 1 80 ? 13.880 1.198 -16.589 1.00 81.31 80 GLY A C 1
ATOM 646 O O . GLY A 1 80 ? 12.920 1.820 -17.051 1.00 81.31 80 GLY A O 1
ATOM 647 N N . TYR A 1 81 ? 13.787 -0.086 -16.234 1.00 85.75 81 TYR A N 1
ATOM 648 C CA . TYR A 1 81 ? 12.538 -0.836 -16.338 1.00 85.75 81 TYR A CA 1
ATOM 649 C C . TYR A 1 81 ? 11.429 -0.246 -15.451 1.00 85.75 81 TYR A C 1
ATOM 651 O O . TYR A 1 81 ? 10.323 0.001 -15.937 1.00 85.75 81 TYR A O 1
ATOM 659 N N . LEU A 1 82 ? 11.717 0.035 -14.177 1.00 86.62 82 LEU A N 1
ATOM 660 C CA . LEU A 1 82 ? 10.742 0.570 -13.222 1.00 86.62 82 LEU A CA 1
ATOM 661 C C . LEU A 1 82 ? 10.236 1.963 -13.613 1.00 86.62 82 LEU A C 1
ATOM 663 O O . LEU A 1 82 ? 9.037 2.224 -13.512 1.00 86.62 82 LEU A O 1
ATOM 667 N N . LEU A 1 83 ? 11.111 2.828 -14.133 1.00 85.06 83 LEU A N 1
ATOM 668 C CA . LEU A 1 83 ? 10.707 4.115 -14.704 1.00 85.06 83 LEU A CA 1
ATOM 669 C C . LEU A 1 83 ? 9.791 3.926 -15.919 1.00 85.06 83 LEU A C 1
ATOM 671 O O . LEU A 1 83 ? 8.788 4.626 -16.044 1.00 85.06 83 LEU A O 1
ATOM 675 N N . SER A 1 84 ? 10.077 2.946 -16.784 1.00 86.88 84 SER A N 1
ATOM 676 C CA . SER A 1 84 ? 9.218 2.646 -17.938 1.00 86.88 84 SER A CA 1
ATOM 677 C C . SER A 1 84 ? 7.835 2.112 -17.537 1.00 86.88 84 SER A C 1
ATOM 679 O O . SER A 1 84 ? 6.846 2.388 -18.216 1.00 86.88 84 SER A O 1
ATOM 681 N N . MET A 1 85 ? 7.752 1.378 -16.423 1.00 86.56 85 MET A N 1
ATOM 682 C CA . MET A 1 85 ? 6.497 0.892 -15.843 1.00 86.56 85 MET A CA 1
ATOM 683 C C . MET A 1 85 ? 5.680 2.025 -15.229 1.00 86.56 85 MET A C 1
ATOM 685 O O . MET A 1 85 ? 4.472 2.100 -15.446 1.00 86.56 85 MET A O 1
ATOM 689 N N . TRP A 1 86 ? 6.337 2.934 -14.508 1.00 86.50 86 TRP A N 1
ATOM 690 C CA . TRP A 1 86 ? 5.681 4.113 -13.955 1.00 86.50 86 TRP A CA 1
ATOM 691 C C . TRP A 1 86 ? 5.151 5.040 -15.057 1.00 86.50 86 TRP A C 1
ATOM 693 O O . TRP A 1 86 ? 3.987 5.430 -15.009 1.00 86.50 86 TRP A O 1
ATOM 703 N N . ALA A 1 87 ? 5.951 5.306 -16.096 1.00 86.00 87 ALA A N 1
ATOM 704 C CA . ALA A 1 87 ? 5.515 6.071 -17.265 1.00 86.00 87 ALA A CA 1
ATOM 705 C C . ALA A 1 87 ? 4.300 5.423 -17.947 1.00 86.00 87 ALA A C 1
ATOM 707 O O . ALA A 1 87 ? 3.314 6.102 -18.219 1.00 86.00 87 ALA A O 1
ATOM 708 N N . TYR A 1 88 ? 4.324 4.099 -18.133 1.00 87.44 88 TYR A N 1
ATOM 709 C CA . TYR A 1 88 ? 3.192 3.359 -18.692 1.00 87.44 88 TYR A CA 1
ATOM 710 C C . TYR A 1 88 ? 1.918 3.507 -17.842 1.00 87.44 88 TYR A C 1
ATOM 712 O O . TYR A 1 88 ? 0.834 3.694 -18.389 1.00 87.44 88 TYR A O 1
ATOM 720 N N . ALA A 1 89 ? 2.025 3.456 -16.510 1.00 85.31 89 ALA A N 1
ATOM 721 C CA . ALA A 1 89 ? 0.874 3.636 -15.624 1.00 85.31 89 ALA A CA 1
ATOM 722 C C . ALA A 1 89 ? 0.258 5.044 -15.744 1.00 85.31 89 ALA A C 1
ATOM 724 O O . ALA A 1 89 ? -0.965 5.170 -15.785 1.00 85.31 89 ALA A O 1
ATOM 725 N N . VAL A 1 90 ? 1.092 6.083 -15.860 1.00 83.50 90 VAL A N 1
ATOM 726 C CA . VAL A 1 90 ? 0.655 7.472 -16.086 1.00 83.50 90 VAL A CA 1
ATOM 727 C C . VAL A 1 90 ? -0.008 7.626 -17.460 1.00 83.50 90 VAL A C 1
ATOM 729 O O . VAL A 1 90 ? -1.128 8.120 -17.558 1.00 83.50 90 VAL A O 1
ATOM 732 N N . GLU A 1 91 ? 0.631 7.134 -18.525 1.00 86.75 91 GLU A N 1
ATOM 733 C CA . GLU A 1 91 ? 0.122 7.223 -19.904 1.00 86.75 91 GLU A CA 1
ATOM 734 C C . GLU A 1 91 ? -1.233 6.524 -20.097 1.00 86.75 91 GLU A C 1
ATOM 736 O O . GLU A 1 91 ? -2.050 6.959 -20.910 1.00 86.75 91 GLU A O 1
ATOM 741 N N . HIS A 1 92 ? -1.488 5.457 -19.336 1.00 83.81 92 HIS A N 1
ATOM 742 C CA . HIS A 1 92 ? -2.721 4.672 -19.403 1.00 83.81 92 HIS A CA 1
ATOM 743 C C . HIS A 1 92 ? -3.750 5.015 -18.312 1.00 83.81 92 HIS A C 1
ATOM 745 O O . HIS A 1 92 ? -4.735 4.289 -18.175 1.00 83.81 92 HIS A O 1
ATOM 751 N N . ALA A 1 93 ? -3.561 6.112 -17.566 1.00 80.69 93 ALA A N 1
ATOM 752 C CA . ALA A 1 93 ? -4.453 6.552 -16.486 1.00 80.69 93 ALA A CA 1
ATOM 753 C C . ALA A 1 93 ? -4.692 5.488 -15.391 1.00 80.69 93 ALA A C 1
ATOM 755 O O . ALA A 1 93 ? -5.753 5.436 -14.773 1.00 80.69 93 ALA A O 1
ATOM 756 N N . LEU A 1 94 ? -3.686 4.652 -15.128 1.00 77.81 94 LEU A N 1
ATOM 757 C CA . LEU A 1 94 ? -3.675 3.636 -14.067 1.00 77.81 94 LEU A CA 1
ATOM 758 C C . LEU A 1 94 ? -3.049 4.175 -12.777 1.00 77.81 94 LEU A C 1
ATOM 760 O O . LEU A 1 94 ? -2.619 3.421 -11.915 1.00 77.81 94 LEU A O 1
ATOM 764 N N . GLU A 1 95 ? -2.949 5.493 -12.640 1.00 74.88 95 GLU A N 1
ATOM 765 C CA . GLU A 1 95 ? -2.284 6.119 -11.503 1.00 74.88 95 GLU A CA 1
ATOM 766 C C . GLU A 1 95 ? -3.015 5.867 -10.172 1.00 74.88 95 GLU A C 1
ATOM 768 O O . GLU A 1 95 ? -2.393 5.929 -9.117 1.00 74.88 95 GLU A O 1
ATOM 773 N N . ASP A 1 96 ? -4.319 5.568 -10.206 1.00 76.81 96 ASP A N 1
ATOM 774 C CA . ASP 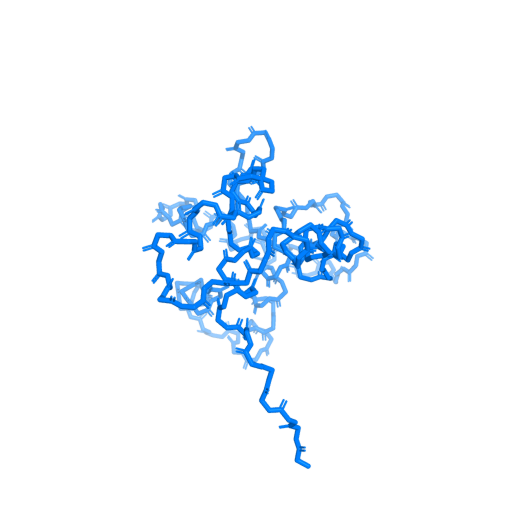A 1 96 ? -5.105 5.193 -9.017 1.00 76.81 96 ASP A CA 1
ATOM 775 C C . ASP A 1 96 ? -4.613 3.889 -8.370 1.00 76.81 96 ASP A C 1
ATOM 777 O O . ASP A 1 96 ? -4.845 3.661 -7.186 1.00 76.81 96 ASP A O 1
ATOM 781 N N . GLU A 1 97 ? -3.899 3.067 -9.137 1.00 74.12 97 GLU A N 1
ATOM 782 C CA . GLU A 1 97 ? -3.255 1.843 -8.672 1.00 74.12 97 GLU A CA 1
ATOM 783 C C . GLU A 1 97 ? -1.896 2.118 -8.003 1.00 74.12 97 GLU A C 1
ATOM 785 O O . GLU A 1 97 ? -1.261 1.204 -7.491 1.00 74.12 97 GLU A O 1
ATOM 790 N N . LEU A 1 98 ? -1.409 3.363 -8.011 1.00 79.75 98 LEU A N 1
ATOM 791 C CA . LEU A 1 98 ? -0.129 3.750 -7.423 1.00 79.75 98 LEU A CA 1
ATOM 792 C C . LEU A 1 98 ? -0.296 4.309 -6.010 1.00 79.75 98 LEU A C 1
ATOM 794 O O . LEU A 1 98 ? -1.360 4.757 -5.586 1.00 79.75 98 LEU A O 1
ATOM 798 N N . THR A 1 99 ? 0.812 4.334 -5.279 1.00 75.31 99 THR A N 1
ATOM 799 C CA . THR A 1 99 ? 0.863 4.936 -3.950 1.00 75.31 99 THR A CA 1
ATOM 800 C C . THR A 1 99 ? 1.035 6.451 -4.066 1.00 75.31 99 THR A C 1
ATOM 802 O O . THR A 1 99 ? 1.723 6.958 -4.951 1.00 75.31 99 THR A O 1
ATOM 805 N N . VAL A 1 100 ? 0.403 7.206 -3.169 1.00 75.06 100 VAL A N 1
ATOM 806 C CA . VAL A 1 100 ? 0.506 8.671 -3.136 1.00 75.06 100 VAL A CA 1
ATOM 807 C C . VAL A 1 100 ? 1.601 9.079 -2.149 1.00 75.06 100 VAL A C 1
ATOM 809 O O . VAL A 1 100 ? 1.594 8.639 -1.000 1.00 75.06 100 VAL A O 1
ATOM 812 N N . THR A 1 101 ? 2.546 9.910 -2.589 1.00 68.19 101 THR A N 1
ATOM 813 C CA . THR A 1 101 ? 3.552 10.537 -1.719 1.00 68.19 101 THR A CA 1
ATOM 814 C C . THR A 1 101 ? 2.921 11.611 -0.830 1.00 68.19 101 THR A C 1
ATOM 816 O O . THR A 1 101 ? 1.864 12.159 -1.142 1.00 68.19 101 THR A O 1
ATOM 819 N N . ASP A 1 102 ? 3.632 12.035 0.217 1.00 64.38 102 ASP A N 1
ATOM 820 C CA . ASP A 1 102 ? 3.240 13.203 1.025 1.00 64.38 102 ASP A CA 1
ATOM 821 C C . ASP A 1 102 ? 3.133 14.503 0.195 1.00 64.38 102 ASP A C 1
ATOM 823 O O . ASP A 1 102 ? 2.419 15.432 0.570 1.00 64.38 102 ASP A O 1
ATOM 827 N N . SER A 1 103 ? 3.817 14.570 -0.955 1.00 67.12 103 SER A N 1
ATOM 828 C CA . SER A 1 103 ? 3.738 15.678 -1.917 1.00 67.12 103 SER A CA 1
ATOM 829 C C . SER A 1 103 ? 2.566 15.575 -2.904 1.00 67.12 103 SER A C 1
ATOM 831 O O . SER A 1 103 ? 2.408 16.459 -3.743 1.00 67.12 103 SER A O 1
ATOM 833 N N . GLY A 1 104 ? 1.745 14.521 -2.821 1.00 68.88 104 GLY A N 1
ATOM 834 C CA . GLY A 1 104 ? 0.615 14.277 -3.723 1.00 68.88 104 GLY A CA 1
ATOM 835 C C . GLY A 1 104 ? 0.997 13.656 -5.071 1.00 68.88 104 GLY A C 1
ATOM 836 O O . GLY A 1 104 ? 0.136 13.490 -5.933 1.00 68.88 104 GLY A O 1
ATOM 837 N N . THR A 1 105 ? 2.267 13.298 -5.266 1.00 75.56 105 THR A N 1
ATOM 838 C CA . THR A 1 105 ? 2.746 12.612 -6.468 1.00 75.56 105 THR A CA 1
ATOM 839 C C . THR A 1 105 ? 2.389 11.133 -6.388 1.00 75.56 105 THR A C 1
ATOM 841 O O . THR A 1 105 ? 2.635 10.478 -5.378 1.00 75.56 105 THR A O 1
ATOM 844 N N . ARG A 1 106 ? 1.840 10.582 -7.468 1.00 80.06 106 ARG A N 1
ATOM 845 C CA . ARG A 1 106 ? 1.560 9.149 -7.577 1.00 80.06 106 ARG A CA 1
ATOM 846 C C . ARG A 1 106 ? 2.787 8.414 -8.091 1.00 80.06 106 ARG A C 1
ATOM 848 O O . ARG A 1 106 ? 3.251 8.680 -9.199 1.00 80.06 106 ARG A O 1
ATOM 855 N N . CYS A 1 107 ? 3.312 7.492 -7.301 1.00 80.94 107 CYS A N 1
ATOM 856 C CA . CYS A 1 107 ? 4.434 6.640 -7.672 1.00 80.94 107 CYS A CA 1
ATOM 857 C C . CYS A 1 107 ? 4.237 5.228 -7.096 1.00 80.94 107 CYS A C 1
ATOM 859 O O . CYS A 1 107 ? 3.454 5.043 -6.161 1.00 80.94 107 CYS A O 1
ATOM 861 N N . PRO A 1 108 ? 4.887 4.196 -7.659 1.00 81.12 108 PRO A N 1
ATOM 862 C CA . PRO A 1 108 ? 4.827 2.869 -7.057 1.00 81.12 108 PRO A CA 1
ATOM 863 C C . PRO A 1 108 ? 5.289 2.906 -5.600 1.00 81.12 108 PRO A C 1
ATOM 865 O O . PRO A 1 108 ? 6.086 3.757 -5.222 1.00 81.12 108 PRO A O 1
ATOM 868 N N . SER A 1 109 ? 4.833 1.972 -4.779 1.00 78.94 109 SER A N 1
ATOM 869 C CA . SER A 1 109 ? 5.499 1.682 -3.513 1.00 78.94 109 SER A CA 1
ATOM 870 C C . SER A 1 109 ? 6.755 0.841 -3.731 1.00 78.94 109 SER A C 1
ATOM 872 O O . SER A 1 109 ? 6.951 0.245 -4.797 1.00 78.94 109 SER A O 1
ATOM 874 N N . HIS A 1 110 ? 7.594 0.720 -2.700 1.00 75.44 110 HIS A N 1
ATOM 875 C CA . HIS A 1 110 ? 8.723 -0.218 -2.726 1.00 75.44 110 HIS A CA 1
ATOM 876 C C . HIS A 1 110 ? 8.264 -1.652 -3.014 1.00 75.44 110 HIS A C 1
ATOM 878 O O . HIS A 1 110 ? 8.934 -2.397 -3.727 1.00 75.44 110 HIS A O 1
ATOM 884 N N . ARG A 1 111 ? 7.073 -2.023 -2.529 1.00 74.94 111 ARG A N 1
ATOM 885 C CA . ARG A 1 111 ? 6.487 -3.345 -2.751 1.00 74.94 111 ARG A CA 1
ATOM 886 C C . ARG A 1 111 ? 6.142 -3.540 -4.212 1.00 74.94 111 ARG A C 1
ATOM 888 O O . ARG A 1 111 ? 6.516 -4.557 -4.784 1.00 74.94 111 ARG A O 1
ATOM 895 N N . GLN A 1 112 ? 5.441 -2.571 -4.794 1.00 79.00 112 GLN A N 1
ATOM 896 C CA . GLN A 1 112 ? 5.026 -2.608 -6.192 1.00 79.00 112 GLN A CA 1
ATOM 897 C C . GLN A 1 112 ? 6.251 -2.666 -7.106 1.00 79.00 112 GLN A C 1
ATOM 899 O O . GLN A 1 112 ? 6.315 -3.525 -7.981 1.00 79.00 112 GLN A O 1
ATOM 904 N N . ALA A 1 113 ? 7.268 -1.844 -6.837 1.00 81.62 113 ALA A N 1
ATOM 905 C CA . ALA A 1 113 ? 8.518 -1.850 -7.588 1.00 81.62 113 ALA A CA 1
ATOM 906 C C . ALA A 1 113 ? 9.251 -3.203 -7.505 1.00 81.62 113 ALA A C 1
ATOM 908 O O . ALA A 1 113 ? 9.593 -3.786 -8.536 1.00 81.62 113 ALA A O 1
ATOM 909 N N . GLU A 1 114 ? 9.440 -3.759 -6.302 1.00 79.88 114 GLU A N 1
ATOM 910 C CA . GLU A 1 114 ? 10.035 -5.093 -6.142 1.00 79.88 114 GLU A CA 1
ATOM 911 C C . GLU A 1 114 ? 9.239 -6.172 -6.881 1.00 79.88 114 GLU A C 1
ATOM 913 O O . GLU A 1 114 ? 9.813 -7.083 -7.483 1.00 79.88 114 GLU A O 1
ATOM 918 N N . TRP A 1 115 ? 7.911 -6.096 -6.822 1.00 83.81 115 TRP A N 1
ATOM 919 C CA . TRP A 1 115 ? 7.039 -7.107 -7.398 1.00 83.81 115 TRP A CA 1
ATOM 920 C C . TRP A 1 115 ? 7.030 -7.047 -8.927 1.00 83.81 115 TRP A C 1
ATOM 922 O O . TRP A 1 115 ? 7.166 -8.082 -9.581 1.00 83.81 115 TRP A O 1
ATOM 932 N N . TRP A 1 116 ? 6.982 -5.843 -9.505 1.00 86.88 116 TRP A N 1
ATOM 933 C CA . TRP A 1 116 ? 7.140 -5.635 -10.945 1.00 86.88 116 TRP A CA 1
ATOM 934 C C . TRP A 1 116 ? 8.481 -6.157 -11.446 1.00 86.88 116 TRP A C 1
ATOM 936 O O . TRP A 1 116 ? 8.532 -6.787 -12.502 1.00 86.88 116 TRP A O 1
ATOM 946 N N . TRP A 1 117 ? 9.555 -5.930 -10.685 1.00 85.75 117 TRP A N 1
ATOM 947 C CA . TRP A 1 117 ? 10.876 -6.438 -11.034 1.00 85.75 117 TRP A CA 1
ATOM 948 C C . TRP A 1 117 ? 10.926 -7.968 -11.004 1.00 85.75 117 TRP A C 1
ATOM 950 O O . TRP A 1 117 ? 11.372 -8.591 -11.966 1.00 85.75 117 TRP A O 1
ATOM 960 N N . ARG A 1 118 ? 10.398 -8.600 -9.950 1.00 84.06 118 ARG A N 1
ATOM 961 C CA . ARG A 1 118 ? 10.335 -10.068 -9.857 1.00 84.06 118 ARG A CA 1
ATOM 962 C C . ARG A 1 118 ? 9.516 -10.687 -10.987 1.00 84.06 118 ARG A C 1
ATOM 964 O O . ARG A 1 118 ? 9.930 -11.702 -11.542 1.00 84.06 118 ARG A O 1
ATOM 971 N N . LEU A 1 119 ? 8.384 -10.083 -11.351 1.00 84.00 119 LEU A N 1
ATOM 972 C CA . LEU A 1 119 ? 7.587 -10.548 -12.484 1.00 84.00 119 LEU A CA 1
ATOM 973 C C . LEU A 1 119 ? 8.318 -10.400 -13.813 1.00 84.00 119 LEU A C 1
ATOM 975 O O . LEU A 1 119 ? 8.273 -11.323 -14.620 1.00 84.00 119 LEU A O 1
ATOM 979 N N . HIS A 1 120 ? 9.008 -9.281 -14.028 1.00 84.94 120 HIS A N 1
ATOM 980 C CA . HIS A 1 120 ? 9.806 -9.083 -15.232 1.00 84.94 120 HIS A CA 1
ATOM 981 C C . HIS A 1 120 ? 10.903 -10.144 -15.363 1.00 84.94 120 HIS A C 1
ATOM 983 O O . HIS A 1 120 ? 11.080 -10.717 -16.432 1.00 84.94 120 HIS A O 1
ATOM 989 N N . GLN A 1 121 ? 11.584 -10.474 -14.261 1.00 86.00 121 GLN A N 1
ATOM 990 C CA . GLN A 1 121 ? 12.589 -11.539 -14.246 1.00 86.00 121 GLN A CA 1
ATOM 991 C C . GLN A 1 121 ? 11.989 -12.927 -14.512 1.00 86.00 121 GLN A C 1
ATOM 993 O O . GLN A 1 121 ? 12.603 -13.743 -15.194 1.00 86.00 121 GLN A O 1
ATOM 998 N N . ALA A 1 122 ? 10.802 -13.210 -13.970 1.00 86.12 122 ALA A N 1
ATOM 999 C CA . ALA A 1 122 ? 10.143 -14.504 -14.128 1.00 86.12 122 ALA A CA 1
ATOM 1000 C C . ALA A 1 122 ? 9.474 -14.680 -15.502 1.00 86.12 122 ALA A C 1
ATOM 1002 O O . ALA A 1 122 ? 9.360 -15.801 -15.993 1.00 86.12 122 ALA A O 1
ATOM 1003 N N . SER A 1 123 ? 9.012 -13.588 -16.110 1.00 85.12 123 SER A N 1
ATOM 1004 C CA . SER A 1 123 ? 8.308 -13.584 -17.390 1.00 85.12 123 SER A CA 1
ATOM 1005 C C . SER A 1 123 ? 8.549 -12.264 -18.139 1.00 85.12 123 SER A C 1
ATOM 1007 O O . SER A 1 123 ? 7.678 -11.390 -18.129 1.00 85.12 123 SER A O 1
ATOM 1009 N N . PRO A 1 124 ? 9.688 -12.123 -18.843 1.00 84.44 124 PRO A N 1
ATOM 1010 C CA . PRO A 1 124 ? 10.050 -10.888 -19.549 1.00 84.44 124 PRO A CA 1
ATOM 1011 C C . PRO A 1 124 ? 9.039 -10.458 -20.620 1.00 84.44 124 PRO A C 1
ATOM 1013 O O . PRO A 1 124 ? 8.857 -9.269 -20.858 1.00 84.44 124 PRO A O 1
ATOM 1016 N N . GLU A 1 125 ? 8.349 -11.430 -21.222 1.00 85.81 125 GLU A N 1
ATOM 1017 C CA . GLU A 1 125 ? 7.345 -11.230 -22.277 1.00 85.81 125 GLU A CA 1
ATOM 1018 C C . GLU A 1 125 ? 5.952 -10.866 -21.733 1.00 85.81 125 GLU A C 1
ATOM 1020 O O . GLU A 1 125 ? 5.003 -10.689 -22.501 1.00 85.81 125 GLU A O 1
ATOM 1025 N N . ALA A 1 126 ? 5.782 -10.797 -20.406 1.00 83.50 126 ALA A N 1
ATOM 1026 C CA . ALA A 1 126 ? 4.494 -10.455 -19.820 1.00 83.50 126 ALA A CA 1
ATOM 1027 C C . ALA A 1 126 ? 4.105 -9.006 -20.183 1.00 83.50 126 ALA A C 1
ATOM 1029 O O . ALA A 1 126 ? 4.914 -8.087 -20.022 1.00 83.50 126 ALA A O 1
ATOM 1030 N N . PRO A 1 127 ? 2.857 -8.758 -20.626 1.00 85.50 127 PRO A N 1
ATOM 1031 C CA . PRO A 1 127 ? 2.394 -7.403 -20.894 1.00 85.50 127 PRO A CA 1
ATOM 1032 C C . PRO A 1 127 ? 2.461 -6.528 -19.637 1.00 85.50 127 PRO A C 1
ATOM 1034 O O . PRO A 1 127 ? 2.048 -6.955 -18.557 1.00 85.50 127 PRO A O 1
ATOM 1037 N N . ARG A 1 128 ? 2.894 -5.268 -19.782 1.00 83.38 128 ARG A N 1
ATOM 1038 C CA . ARG A 1 128 ? 3.003 -4.301 -18.667 1.00 83.38 128 ARG A CA 1
ATOM 1039 C C . ARG A 1 128 ? 1.700 -4.151 -17.878 1.00 83.38 128 ARG A C 1
ATOM 1041 O O . ARG A 1 128 ? 1.726 -4.125 -16.654 1.00 83.38 128 ARG A O 1
ATOM 1048 N N . MET A 1 129 ? 0.563 -4.146 -18.575 1.00 81.88 129 MET A N 1
ATOM 1049 C CA . MET A 1 129 ? -0.771 -4.137 -17.965 1.00 81.88 129 MET A CA 1
AT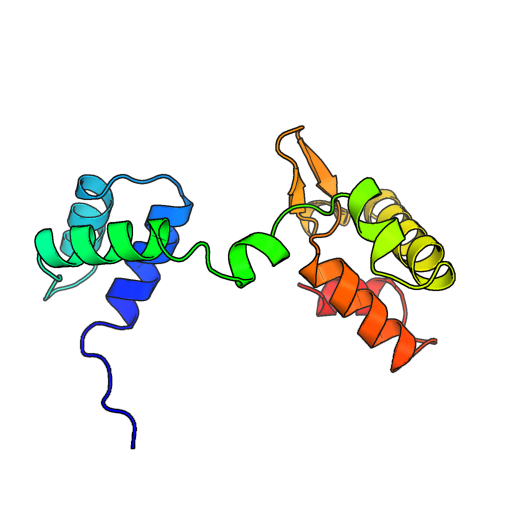OM 1050 C C . MET A 1 129 ? -0.990 -5.331 -17.021 1.00 81.88 129 MET A C 1
ATOM 1052 O O . MET A 1 129 ? -1.500 -5.172 -15.917 1.00 81.88 129 MET A O 1
ATOM 1056 N N . THR A 1 130 ? -0.577 -6.533 -17.428 1.00 81.12 130 THR A N 1
ATOM 1057 C CA . THR A 1 130 ? -0.699 -7.746 -16.609 1.00 81.12 130 THR A CA 1
ATOM 1058 C C . THR A 1 130 ? 0.172 -7.656 -15.359 1.00 81.12 130 THR A C 1
ATOM 1060 O O . THR A 1 130 ? -0.277 -8.016 -14.275 1.00 81.12 130 THR A O 1
ATOM 1063 N N . ILE A 1 131 ? 1.391 -7.128 -15.497 1.00 80.25 131 ILE A N 1
ATOM 1064 C CA . ILE A 1 131 ? 2.323 -6.927 -14.380 1.00 80.25 131 ILE A CA 1
ATOM 1065 C C . ILE A 1 131 ? 1.776 -5.893 -13.383 1.00 80.25 131 ILE A C 1
ATOM 1067 O O . ILE A 1 131 ? 1.885 -6.100 -12.176 1.00 80.25 131 ILE A O 1
ATOM 1071 N N . LEU A 1 132 ? 1.154 -4.816 -13.876 1.00 77.81 132 LEU A N 1
ATOM 1072 C CA . LEU A 1 132 ? 0.525 -3.780 -13.052 1.00 77.81 132 LEU A CA 1
ATOM 1073 C C . LEU A 1 132 ? -0.638 -4.326 -12.226 1.00 77.81 132 LEU A C 1
ATOM 1075 O O . LEU A 1 132 ? -0.631 -4.181 -11.010 1.00 77.81 132 LEU A O 1
ATOM 1079 N N . ILE A 1 133 ? -1.587 -5.011 -12.870 1.00 73.06 133 ILE A N 1
ATOM 1080 C CA . ILE A 1 133 ? -2.784 -5.545 -12.199 1.00 73.06 133 ILE A CA 1
ATOM 1081 C C . ILE A 1 133 ? -2.418 -6.608 -11.158 1.00 73.06 133 ILE A C 1
ATOM 1083 O O . ILE A 1 133 ? -3.041 -6.683 -10.105 1.00 73.06 133 ILE A O 1
ATOM 1087 N N . MET A 1 134 ? -1.417 -7.447 -11.438 1.00 70.00 134 MET A N 1
ATOM 1088 C CA . MET A 1 134 ? -0.988 -8.486 -10.496 1.00 70.00 134 MET A CA 1
ATOM 1089 C C . MET A 1 134 ? -0.139 -7.944 -9.333 1.00 70.00 134 MET A C 1
ATOM 1091 O O . MET A 1 134 ? 0.055 -8.660 -8.354 1.00 70.00 134 MET A O 1
ATOM 1095 N N . GLY A 1 135 ? 0.395 -6.723 -9.452 1.00 61.09 135 GLY A N 1
ATOM 1096 C CA . GLY A 1 135 ? 1.268 -6.090 -8.460 1.00 61.09 135 GLY A CA 1
ATOM 1097 C C . GLY A 1 135 ? 0.553 -5.324 -7.340 1.00 61.09 135 GLY A C 1
ATOM 1098 O O . GLY A 1 135 ? 1.249 -4.801 -6.468 1.00 61.09 135 GLY A O 1
ATOM 1099 N N . ASN A 1 136 ? -0.784 -5.268 -7.360 1.00 56.03 136 ASN A N 1
ATOM 1100 C CA . ASN A 1 136 ? -1.643 -4.664 -6.328 1.00 56.03 136 ASN A CA 1
ATOM 1101 C C . ASN A 1 136 ? -2.196 -5.689 -5.341 1.00 56.03 136 ASN A C 1
ATOM 1103 O O . ASN A 1 136 ? -2.266 -5.358 -4.134 1.00 56.03 136 ASN A O 1
#

Secondary structure (DSSP, 8-state):
-PPP-TTHHHHHHHHHHHHTT--HHHHHHHHHHH-SSPPPHHHHHHHHHHHHH---HHHHHSSBP-HHHHTTTS-HHHHHHHHHHHHHHHHTT-GGGSEEPTTS-EE-BHHHHHHHHHHHHH-TTS-HHHHHHHT-

Sequence (136 aa):
MARPRKHGEQELRAYKLYKQSLGVSAIATDLETTFDEPVSKRTVERWVWKFKKSPAETDKIDHALDWDSLSSALPEESVGYLLSMWAYAVEHALEDELTVTDSGTRCPSHRQAEWWWRLHQASPEAPRMTILIMGN

Foldseek 3Di:
DDDPPPCPVLLVQLLVVVVVVDDLVVSQVVQVVPDPDRDDSVVSVVSSVVCVVCCPPVVQQQAFDDLVVVVVPDDPVLSVVQVVLQVVCVVVVVLVLFHAHPVRDGHHGNQLSVQLSVCCVVPVPDDSVVSSVVSD

pLDDT: mean 77.11, std 13.36, range [31.78, 93.56]

Organism: NCBI:txid408172

Radius of gyration: 19.13 Å; chains: 1; bounding box: 43×42×50 Å